Protein AF-A0A5J4J018-F1 (afdb_monomer_lite)

Sequence (113 aa):
METKNTSKYRRAQKRVKDLKGFYNHLAVYLIVNFIIIGSRLTRLISNADSIANIDFERWLTLNTFSVAFFWGIGLAFHALKVFDFKIFKEWEDRKLKEFMNEEEHTLNDDIKF

Secondary structure (DSSP, 8-state):
-HHHHHHHHHHHHHHHHHHHHHHHHHHHHHHHHHHHHHHHHHHHHHT----S-HHHHHHHHHHHHHHHHHHHHHHHHHHHHHTT-HHHHHHHHHHHHHHHHHHHHHHHHHTT-

Radius of gyration: 23.78 Å; chains: 1; bounding box: 72×23×66 Å

Organism: NCBI:txid1397112

InterPro domains:
  IPR025698 2TM domain [PF13239] (10-101)

pLDDT: mean 82.28, std 11.37, range [52.06, 96.0]

Structure (mmCIF, N/CA/C/O backbone):
data_AF-A0A5J4J018-F1
#
_entry.id   AF-A0A5J4J018-F1
#
loop_
_atom_site.group_PDB
_atom_site.id
_atom_site.type_symbol
_atom_site.label_atom_id
_atom_site.label_alt_id
_atom_site.label_comp_id
_atom_site.label_asym_id
_atom_site.label_entity_id
_atom_site.label_seq_id
_atom_site.pdbx_PDB_ins_code
_atom_site.Cartn_x
_atom_site.Cartn_y
_atom_site.Cartn_z
_atom_site.occupancy
_atom_site.B_iso_or_equiv
_atom_site.auth_seq_id
_atom_site.auth_comp_id
_atom_site.auth_asym_id
_atom_site.auth_atom_id
_atom_site.pdbx_PDB_model_num
ATOM 1 N N . MET A 1 1 ? -8.211 -13.350 35.581 1.00 52.06 1 MET A N 1
ATOM 2 C CA . MET A 1 1 ? -7.023 -12.548 35.193 1.00 52.06 1 MET A CA 1
ATOM 3 C C . MET A 1 1 ? -6.285 -13.104 33.967 1.00 52.06 1 MET A C 1
ATOM 5 O O . MET A 1 1 ? -5.689 -12.306 33.253 1.00 52.06 1 MET A O 1
ATOM 9 N N . GLU A 1 2 ? -6.375 -14.402 33.645 1.00 55.66 2 GLU A N 1
ATOM 10 C CA . GLU A 1 2 ? -5.694 -14.997 32.474 1.00 55.66 2 GLU A CA 1
ATOM 11 C C . GLU A 1 2 ? -6.201 -14.527 31.096 1.00 55.66 2 GLU A C 1
ATOM 13 O O . GLU A 1 2 ? -5.403 -14.338 30.181 1.00 55.66 2 GLU A O 1
ATOM 18 N N . THR A 1 3 ? -7.497 -14.239 30.945 1.00 62.00 3 THR A N 1
ATOM 19 C CA . THR A 1 3 ? -8.119 -13.869 29.653 1.00 62.00 3 THR A CA 1
ATOM 20 C C . THR A 1 3 ? -7.609 -12.547 29.061 1.00 62.00 3 THR A C 1
ATOM 22 O O . THR A 1 3 ? -7.577 -12.355 27.841 1.00 62.00 3 THR A O 1
ATOM 25 N N . LYS A 1 4 ? -7.174 -11.606 29.910 1.00 62.53 4 LYS A N 1
ATOM 26 C CA . LYS A 1 4 ? -6.720 -10.275 29.474 1.00 62.53 4 LYS A CA 1
ATOM 27 C C . LYS A 1 4 ? -5.329 -10.339 28.829 1.00 62.53 4 LYS A C 1
ATOM 29 O O . LYS A 1 4 ? -5.111 -9.660 27.823 1.00 62.53 4 LYS A O 1
ATOM 34 N N . ASN A 1 5 ? -4.424 -11.178 29.348 1.00 64.19 5 ASN A N 1
ATOM 35 C CA . ASN A 1 5 ? -3.062 -11.340 28.820 1.00 64.19 5 ASN A CA 1
ATOM 36 C C . ASN A 1 5 ? -3.043 -12.068 27.471 1.00 64.19 5 ASN A C 1
ATOM 38 O O . ASN A 1 5 ? -2.396 -11.591 26.538 1.00 64.19 5 ASN A O 1
ATOM 42 N N . THR A 1 6 ? -3.835 -13.131 27.311 1.00 69.94 6 THR A N 1
ATOM 43 C CA . THR A 1 6 ? -4.016 -13.813 26.016 1.00 69.94 6 THR A CA 1
ATOM 44 C C . THR A 1 6 ? -4.597 -12.876 24.957 1.00 69.94 6 THR A C 1
ATOM 46 O O . THR A 1 6 ? -4.150 -12.889 23.810 1.00 69.94 6 THR A O 1
ATOM 49 N N . SER A 1 7 ? -5.532 -11.989 25.326 1.00 76.44 7 SER A N 1
ATOM 50 C CA . SER A 1 7 ? -6.107 -11.018 24.382 1.00 76.44 7 SER A CA 1
ATOM 51 C C . SER A 1 7 ? -5.088 -9.986 23.872 1.00 76.44 7 SER A C 1
ATOM 53 O O . SER A 1 7 ? -5.068 -9.682 22.676 1.00 76.44 7 SER A O 1
ATOM 55 N N . LYS A 1 8 ? -4.216 -9.469 24.752 1.00 80.75 8 LYS A N 1
ATOM 56 C CA . LYS A 1 8 ? -3.167 -8.501 24.396 1.00 80.75 8 LYS A CA 1
ATOM 57 C C . LYS A 1 8 ? -2.080 -9.155 23.550 1.00 80.75 8 LYS A C 1
ATOM 59 O O . LYS A 1 8 ? -1.708 -8.604 22.517 1.00 80.75 8 LYS A O 1
ATOM 64 N N . TYR A 1 9 ? -1.642 -10.349 23.945 1.00 85.56 9 TYR A N 1
ATOM 65 C CA . TYR A 1 9 ? -0.660 -11.132 23.202 1.00 85.56 9 TYR A CA 1
ATOM 66 C C . TYR A 1 9 ? -1.148 -11.449 21.783 1.00 85.56 9 TYR A C 1
ATOM 68 O O . TYR A 1 9 ? -0.451 -11.174 20.810 1.00 85.56 9 TYR A O 1
ATOM 76 N N . ARG A 1 10 ? -2.397 -11.912 21.636 1.00 85.75 10 ARG A N 1
ATOM 77 C CA . ARG A 1 10 ? -2.996 -12.205 20.325 1.00 85.75 10 ARG A CA 1
ATOM 78 C C . ARG A 1 10 ? -3.107 -10.965 19.433 1.00 85.75 10 ARG A C 1
ATOM 80 O O . ARG A 1 10 ? -2.878 -11.053 18.229 1.00 85.75 10 ARG A O 1
ATOM 87 N N . ARG A 1 11 ? -3.431 -9.799 20.006 1.00 84.06 11 ARG A N 1
ATOM 88 C CA . ARG A 1 11 ? -3.454 -8.518 19.273 1.00 84.06 11 ARG A CA 1
ATOM 89 C C . ARG A 1 11 ? -2.060 -8.121 18.789 1.00 84.06 11 ARG A C 1
ATOM 91 O O . ARG A 1 11 ? -1.916 -7.761 17.625 1.00 84.06 11 ARG A O 1
ATOM 98 N N . ALA A 1 12 ? -1.048 -8.228 19.647 1.00 86.44 12 ALA A N 1
ATOM 99 C CA . ALA A 1 12 ? 0.338 -7.950 19.278 1.00 86.44 12 ALA A CA 1
ATOM 100 C C . ALA A 1 12 ? 0.843 -8.918 18.192 1.00 86.44 12 ALA A C 1
ATOM 102 O O . ALA A 1 12 ? 1.435 -8.486 17.208 1.00 86.44 12 ALA A O 1
ATOM 103 N N . GLN A 1 13 ? 0.532 -10.211 18.305 1.00 89.19 13 GLN A N 1
ATOM 104 C CA . GLN A 1 13 ? 0.913 -11.214 17.310 1.00 89.19 13 GLN A CA 1
ATOM 105 C C . GLN A 1 13 ? 0.250 -10.956 15.947 1.00 89.19 13 GLN A C 1
ATOM 107 O O . GLN A 1 13 ? 0.917 -11.027 14.914 1.00 89.19 13 GLN A O 1
ATOM 112 N N . LYS A 1 14 ? -1.042 -10.594 15.936 1.00 88.62 14 LYS A N 1
ATOM 113 C CA . LYS A 1 14 ? -1.749 -10.194 14.710 1.00 88.62 14 LYS A CA 1
ATOM 114 C C . LYS A 1 14 ? -1.097 -8.968 14.068 1.00 88.62 14 LYS A C 1
ATOM 116 O O . LYS A 1 14 ? -0.798 -9.004 12.882 1.00 88.62 14 LYS A O 1
ATOM 121 N N . ARG A 1 15 ? -0.786 -7.939 14.864 1.00 86.94 15 ARG A N 1
ATOM 122 C CA . ARG A 1 15 ? -0.080 -6.737 14.394 1.00 86.94 15 ARG A CA 1
ATOM 123 C C . ARG A 1 15 ? 1.247 -7.068 13.722 1.00 86.94 15 ARG A C 1
ATOM 125 O O . ARG A 1 15 ? 1.491 -6.586 12.627 1.00 86.94 15 ARG A O 1
ATOM 132 N N . VAL A 1 16 ? 2.074 -7.912 14.339 1.00 91.44 16 VAL A N 1
ATOM 133 C CA . VAL A 1 16 ? 3.366 -8.327 13.764 1.00 91.44 16 VAL A CA 1
ATOM 134 C C . VAL A 1 16 ? 3.176 -9.086 12.449 1.00 91.44 16 VAL A C 1
ATOM 136 O O . VAL A 1 16 ? 3.906 -8.843 11.489 1.00 91.44 16 VAL A O 1
ATOM 139 N N . LYS A 1 17 ? 2.185 -9.983 12.380 1.00 91.88 17 LYS A N 1
ATOM 140 C CA . LYS A 1 17 ? 1.862 -10.726 11.154 1.00 91.88 17 LYS A CA 1
ATOM 141 C C . LYS A 1 17 ? 1.437 -9.789 10.020 1.00 91.88 17 LYS A C 1
ATOM 143 O O . LYS A 1 17 ? 1.939 -9.932 8.907 1.00 91.88 17 LYS A O 1
ATOM 148 N N . ASP A 1 18 ? 0.567 -8.830 10.318 1.00 90.88 18 ASP A N 1
ATOM 149 C CA . ASP A 1 18 ? 0.072 -7.846 9.354 1.00 90.88 18 ASP A CA 1
ATOM 150 C C . ASP A 1 18 ? 1.222 -6.937 8.865 1.00 90.88 18 ASP A C 1
ATOM 152 O O . ASP A 1 18 ? 1.391 -6.739 7.662 1.00 90.88 18 ASP A O 1
ATOM 156 N N . LEU A 1 19 ? 2.099 -6.490 9.776 1.00 91.56 19 LEU A N 1
ATOM 157 C CA . LEU A 1 19 ? 3.307 -5.718 9.450 1.00 91.56 19 LEU A CA 1
ATOM 158 C C . LEU A 1 19 ? 4.246 -6.494 8.514 1.00 91.56 19 LEU A C 1
ATOM 160 O O . LEU A 1 19 ? 4.715 -5.965 7.508 1.00 91.56 19 LEU A O 1
ATOM 164 N N . LYS A 1 20 ? 4.504 -7.772 8.824 1.00 92.75 20 LYS A N 1
ATOM 165 C CA . LYS A 1 20 ? 5.367 -8.638 8.010 1.00 92.75 20 LYS A CA 1
ATOM 166 C C . LYS A 1 20 ? 4.786 -8.850 6.610 1.00 92.75 20 LYS A C 1
ATOM 168 O O . LYS A 1 20 ? 5.531 -8.819 5.634 1.00 92.75 20 LYS A O 1
ATOM 173 N N . GLY A 1 21 ? 3.468 -9.032 6.508 1.00 92.81 21 GLY A N 1
ATOM 174 C CA . GLY A 1 21 ? 2.770 -9.121 5.225 1.00 92.81 21 GLY A CA 1
ATOM 175 C C . GLY A 1 21 ? 2.919 -7.846 4.395 1.00 92.81 21 GLY A C 1
ATOM 176 O O . GLY A 1 21 ? 3.211 -7.921 3.202 1.00 92.81 21 GLY A O 1
ATOM 177 N N . PHE A 1 22 ? 2.780 -6.679 5.028 1.00 94.56 22 PHE A N 1
ATOM 178 C CA . PHE A 1 22 ? 2.973 -5.388 4.373 1.00 94.56 22 PHE A CA 1
ATOM 179 C C . PHE A 1 22 ? 4.397 -5.200 3.851 1.00 94.56 22 PHE A C 1
ATOM 181 O O . PHE A 1 22 ? 4.568 -4.910 2.669 1.00 94.56 22 PHE A O 1
ATOM 188 N N . TYR A 1 23 ? 5.415 -5.425 4.688 1.00 93.69 23 TYR A N 1
ATOM 189 C CA . TYR A 1 23 ? 6.810 -5.275 4.266 1.00 93.69 23 TYR A CA 1
ATOM 190 C C . TYR A 1 23 ? 7.197 -6.245 3.155 1.00 93.69 23 TYR A C 1
ATOM 192 O O . TYR A 1 23 ? 7.939 -5.861 2.258 1.00 93.69 23 TYR A O 1
ATOM 200 N N . ASN A 1 24 ? 6.673 -7.473 3.169 1.00 96.00 24 ASN A N 1
ATOM 201 C CA . ASN A 1 24 ? 6.905 -8.413 2.078 1.00 96.00 24 ASN A CA 1
ATOM 202 C C . ASN A 1 24 ? 6.300 -7.908 0.758 1.00 96.00 24 ASN A C 1
ATOM 204 O O . ASN A 1 24 ? 6.967 -7.926 -0.272 1.00 96.00 24 ASN A O 1
ATOM 208 N N . HIS A 1 25 ? 5.061 -7.405 0.790 1.00 94.06 25 HIS A N 1
ATOM 209 C CA . HIS A 1 25 ? 4.415 -6.842 -0.398 1.00 94.06 25 HIS A CA 1
ATOM 210 C C . HIS A 1 25 ? 5.159 -5.594 -0.910 1.00 94.06 25 HIS A C 1
ATOM 212 O O . HIS A 1 25 ? 5.431 -5.488 -2.104 1.00 94.06 25 HIS A O 1
ATOM 218 N N . LEU A 1 26 ? 5.563 -4.696 -0.005 1.00 95.38 26 LEU A N 1
ATOM 219 C CA . LEU A 1 26 ? 6.367 -3.514 -0.324 1.00 95.38 26 LEU A CA 1
ATOM 220 C C . LEU A 1 26 ? 7.728 -3.893 -0.925 1.00 95.38 26 LEU A C 1
ATOM 222 O O . LEU A 1 26 ? 8.139 -3.298 -1.915 1.00 95.38 26 LEU A O 1
ATOM 226 N N . ALA A 1 27 ? 8.417 -4.888 -0.363 1.00 95.31 27 ALA A N 1
ATOM 227 C CA . ALA A 1 27 ? 9.712 -5.339 -0.864 1.00 95.31 27 ALA A CA 1
ATOM 228 C C . ALA A 1 27 ? 9.602 -5.879 -2.295 1.00 95.31 27 ALA A C 1
ATOM 230 O O . ALA A 1 27 ? 10.369 -5.466 -3.162 1.00 95.31 27 ALA A O 1
ATOM 231 N N . VAL A 1 28 ? 8.614 -6.741 -2.565 1.00 94.38 28 VAL A N 1
ATOM 232 C CA . VAL A 1 28 ? 8.357 -7.256 -3.921 1.00 94.38 28 VAL A CA 1
ATOM 233 C C . VAL A 1 28 ? 8.038 -6.111 -4.884 1.00 94.38 28 VAL A C 1
ATOM 235 O O . VAL A 1 28 ? 8.618 -6.051 -5.966 1.00 94.38 28 VAL A O 1
ATOM 238 N N . TYR A 1 29 ? 7.182 -5.168 -4.475 1.00 92.56 29 TYR A N 1
ATOM 239 C CA . TYR A 1 29 ? 6.857 -3.988 -5.275 1.00 92.56 29 TYR A CA 1
ATOM 240 C C . TYR A 1 29 ? 8.112 -3.177 -5.632 1.00 92.56 29 TYR A C 1
ATOM 242 O O . TYR A 1 29 ? 8.323 -2.852 -6.799 1.00 92.56 29 TYR A O 1
ATOM 250 N N . LEU A 1 30 ? 8.976 -2.885 -4.656 1.00 93.81 30 LEU A N 1
ATOM 251 C CA . LEU A 1 30 ? 10.199 -2.114 -4.885 1.00 93.81 30 LEU A CA 1
ATOM 252 C C . LEU A 1 30 ? 11.192 -2.853 -5.785 1.00 93.81 30 LEU A C 1
ATOM 254 O O . LEU A 1 30 ? 11.717 -2.242 -6.708 1.00 93.81 30 LEU A O 1
ATOM 258 N N . ILE A 1 31 ? 11.421 -4.151 -5.563 1.00 93.12 31 ILE A N 1
ATOM 259 C CA . ILE A 1 31 ? 12.364 -4.951 -6.362 1.00 93.12 31 ILE A CA 1
ATOM 260 C C . ILE A 1 31 ? 11.937 -4.982 -7.831 1.00 93.12 31 ILE A C 1
ATOM 262 O O . ILE A 1 31 ? 12.748 -4.703 -8.712 1.00 93.12 31 ILE A O 1
ATOM 266 N N . VAL A 1 32 ? 10.662 -5.275 -8.102 1.00 88.00 32 VAL A N 1
ATOM 267 C CA . VAL A 1 32 ? 10.140 -5.344 -9.475 1.00 88.00 32 VAL A CA 1
ATOM 268 C C . VAL A 1 32 ? 10.253 -3.985 -10.167 1.00 88.00 32 VAL A C 1
ATOM 270 O O . VAL A 1 32 ? 10.794 -3.904 -11.269 1.00 88.00 32 VAL A O 1
ATOM 273 N N . ASN A 1 33 ? 9.820 -2.904 -9.510 1.00 88.62 33 ASN A N 1
ATOM 274 C CA . ASN A 1 33 ? 9.928 -1.559 -10.082 1.00 88.62 33 ASN A CA 1
ATOM 275 C C . ASN A 1 33 ? 11.393 -1.141 -10.300 1.00 88.62 33 ASN A C 1
ATOM 277 O O . ASN A 1 33 ? 11.710 -0.538 -11.324 1.00 88.62 33 ASN A O 1
ATOM 281 N N . PHE A 1 34 ? 12.299 -1.497 -9.385 1.00 90.19 34 PHE A N 1
ATOM 282 C CA . PHE A 1 34 ? 13.723 -1.182 -9.500 1.00 90.19 34 PHE A CA 1
ATOM 283 C C . PHE A 1 34 ? 14.385 -1.901 -10.679 1.00 90.19 34 PHE A C 1
ATOM 285 O O . PHE A 1 34 ? 15.135 -1.273 -11.420 1.00 90.19 34 PHE A O 1
ATOM 292 N N . ILE A 1 35 ? 14.070 -3.182 -10.906 1.00 86.81 35 ILE A N 1
ATOM 293 C CA . ILE A 1 35 ? 14.565 -3.936 -12.071 1.00 86.81 35 ILE A CA 1
ATOM 294 C C . ILE A 1 35 ? 14.115 -3.269 -13.376 1.00 86.81 35 ILE A C 1
ATOM 296 O O . ILE A 1 35 ? 14.914 -3.130 -14.300 1.00 86.81 35 ILE A O 1
ATOM 300 N N . ILE A 1 36 ? 12.860 -2.818 -13.447 1.00 83.19 36 ILE A N 1
ATOM 301 C CA . ILE A 1 36 ? 12.298 -2.224 -14.668 1.00 83.19 36 ILE A CA 1
ATOM 302 C C . ILE A 1 36 ? 12.864 -0.824 -14.932 1.00 83.19 36 ILE A C 1
ATOM 304 O O . ILE A 1 36 ? 13.171 -0.479 -16.072 1.00 83.19 36 ILE A O 1
ATOM 308 N N . ILE A 1 37 ? 13.034 -0.005 -13.894 1.00 84.25 37 ILE A N 1
ATOM 309 C CA . ILE A 1 37 ? 13.689 1.304 -14.027 1.00 84.25 37 ILE A CA 1
ATOM 310 C C . ILE A 1 37 ? 15.170 1.118 -14.384 1.00 84.25 37 ILE A C 1
ATOM 312 O O . ILE A 1 37 ? 15.679 1.795 -15.277 1.00 84.25 37 ILE A O 1
ATOM 316 N N . GLY A 1 38 ? 15.845 0.168 -13.732 1.00 84.31 38 GLY A N 1
ATOM 317 C CA . GLY A 1 38 ? 17.247 -0.160 -13.971 1.00 84.31 38 GLY A CA 1
ATOM 318 C C . GLY A 1 38 ? 17.511 -0.622 -15.401 1.00 84.31 38 GLY A C 1
ATOM 319 O O . GLY A 1 38 ? 18.438 -0.121 -16.031 1.00 84.31 38 GLY A O 1
ATOM 320 N N . SER A 1 39 ? 16.671 -1.505 -15.951 1.00 77.44 39 SER A N 1
ATOM 321 C CA . SER A 1 39 ? 16.812 -1.990 -17.330 1.00 77.44 39 SER A CA 1
ATOM 322 C C . SER A 1 39 ? 16.603 -0.893 -18.382 1.00 77.44 39 SER A C 1
ATOM 324 O O . SER A 1 39 ? 17.225 -0.930 -19.445 1.00 77.44 39 SER A O 1
ATOM 326 N N . ARG A 1 40 ? 15.774 0.121 -18.095 1.00 75.75 40 ARG A N 1
ATOM 327 C CA . ARG A 1 40 ? 15.672 1.317 -18.946 1.00 75.75 40 ARG A CA 1
ATOM 328 C C . ARG A 1 40 ? 16.886 2.218 -18.830 1.00 75.75 40 ARG A C 1
ATOM 330 O O . ARG A 1 40 ? 17.377 2.695 -19.848 1.00 75.75 40 ARG A O 1
ATOM 337 N N . LEU A 1 41 ? 17.347 2.473 -17.607 1.00 77.19 41 LEU A N 1
ATOM 338 C CA . LEU A 1 41 ? 18.471 3.371 -17.367 1.00 77.19 41 LEU A CA 1
ATOM 339 C C . LEU A 1 41 ? 19.745 2.845 -18.034 1.00 77.19 41 LEU A C 1
ATOM 341 O O . LEU A 1 41 ? 20.448 3.609 -18.689 1.00 77.19 41 LEU A O 1
ATOM 345 N N . THR A 1 42 ? 20.009 1.540 -17.935 1.00 75.56 42 THR A N 1
ATOM 346 C CA . THR A 1 42 ? 21.155 0.922 -18.611 1.00 75.56 42 THR A CA 1
ATOM 347 C C . THR A 1 42 ? 21.058 1.062 -20.129 1.00 75.56 42 THR A C 1
ATOM 349 O O . THR A 1 42 ? 22.047 1.448 -20.742 1.00 75.56 42 THR A O 1
ATOM 352 N N . ARG A 1 43 ? 19.874 0.860 -20.729 1.00 69.94 43 ARG A N 1
ATOM 353 C CA . ARG A 1 43 ? 19.648 1.047 -22.177 1.00 69.94 43 ARG A CA 1
ATOM 354 C C . ARG A 1 43 ? 19.830 2.486 -22.652 1.00 69.94 43 ARG A C 1
ATOM 356 O O . ARG A 1 43 ? 20.430 2.692 -23.703 1.00 69.94 43 ARG A O 1
ATOM 363 N N . LEU A 1 44 ? 19.339 3.465 -21.888 1.00 70.06 44 LEU A N 1
ATOM 364 C CA . LEU A 1 44 ? 19.515 4.889 -22.200 1.00 70.06 44 LEU A CA 1
ATOM 365 C C . LEU A 1 44 ? 20.994 5.289 -22.213 1.00 70.06 44 LEU A C 1
ATOM 367 O O . LEU A 1 44 ? 21.403 6.098 -23.038 1.00 70.06 44 LEU A O 1
ATOM 371 N N . ILE A 1 45 ? 21.793 4.722 -21.308 1.00 75.88 45 ILE A N 1
ATOM 372 C CA . ILE A 1 45 ? 23.222 5.033 -21.193 1.00 75.88 45 ILE A CA 1
ATOM 373 C C . ILE A 1 45 ? 24.041 4.287 -22.254 1.00 75.88 45 ILE A C 1
ATOM 375 O O . ILE A 1 45 ? 25.022 4.823 -22.761 1.00 75.88 45 ILE A O 1
ATOM 379 N N . SER A 1 46 ? 23.660 3.056 -22.604 1.00 71.81 46 SER A N 1
ATOM 380 C CA . SER A 1 46 ? 24.459 2.215 -23.496 1.00 71.81 46 SER A CA 1
ATOM 381 C C . SER A 1 46 ? 24.222 2.458 -24.991 1.00 71.81 46 SER A C 1
ATOM 383 O O . SER A 1 46 ? 24.880 1.787 -25.782 1.00 71.81 46 SER A O 1
ATOM 385 N N . ASN A 1 47 ? 23.293 3.347 -25.396 1.00 62.69 47 ASN A N 1
ATOM 386 C CA . ASN A 1 47 ? 22.816 3.500 -26.790 1.00 62.69 47 ASN A CA 1
ATOM 387 C C . ASN A 1 47 ? 22.581 2.142 -27.483 1.00 62.69 47 ASN A C 1
ATOM 389 O O . ASN A 1 47 ? 22.794 1.975 -28.683 1.00 62.69 47 ASN A O 1
ATOM 393 N N . ALA A 1 48 ? 22.217 1.133 -26.689 1.00 58.84 48 ALA A N 1
ATOM 394 C CA . ALA A 1 48 ? 22.120 -0.232 -27.156 1.00 58.84 48 ALA A CA 1
ATOM 395 C C . ALA A 1 48 ? 20.709 -0.416 -27.696 1.00 58.84 48 ALA A C 1
ATOM 397 O O . ALA A 1 48 ? 19.788 -0.763 -26.949 1.00 58.84 48 ALA A O 1
ATOM 398 N N . ASP A 1 49 ? 20.558 -0.182 -28.996 1.00 59.59 49 ASP A N 1
ATOM 399 C CA . ASP A 1 49 ? 19.419 -0.654 -29.775 1.00 59.59 49 ASP A CA 1
ATOM 400 C C . ASP A 1 49 ? 19.495 -2.184 -29.850 1.00 59.59 49 ASP A C 1
ATOM 402 O O . ASP A 1 49 ? 19.858 -2.781 -30.863 1.00 59.59 49 ASP A O 1
ATOM 406 N N . SER A 1 50 ? 19.217 -2.858 -28.731 1.00 56.94 50 SER A N 1
ATOM 407 C CA . SER A 1 50 ? 18.956 -4.286 -28.786 1.00 56.94 50 SER A CA 1
ATOM 408 C C . SER A 1 50 ? 17.588 -4.475 -29.432 1.00 56.94 50 SER A C 1
ATOM 410 O O . SER A 1 50 ? 16.600 -3.837 -29.063 1.00 56.94 50 SER A O 1
ATOM 412 N N . ILE A 1 51 ? 17.545 -5.367 -30.419 1.00 52.25 51 ILE A N 1
ATOM 413 C CA . ILE A 1 51 ? 16.369 -5.791 -31.188 1.00 52.25 51 ILE A CA 1
ATOM 414 C C . ILE A 1 51 ? 15.452 -6.656 -30.292 1.00 52.25 51 ILE A C 1
ATOM 416 O O . ILE A 1 51 ? 14.963 -7.713 -30.680 1.00 52.25 51 ILE A O 1
ATOM 420 N N . ALA A 1 52 ? 15.254 -6.264 -29.034 1.00 56.81 52 ALA A N 1
ATOM 421 C CA . ALA A 1 52 ? 14.136 -6.743 -28.246 1.00 56.81 52 ALA A CA 1
ATOM 422 C C . ALA A 1 52 ? 12.895 -6.095 -28.862 1.00 56.81 52 ALA A C 1
ATOM 424 O O . ALA A 1 52 ? 12.768 -4.873 -28.841 1.00 56.81 52 ALA A O 1
ATOM 425 N N . ASN A 1 53 ? 12.048 -6.912 -29.500 1.00 64.81 53 ASN A N 1
ATOM 426 C CA . ASN A 1 53 ? 10.863 -6.491 -30.251 1.00 64.81 53 ASN A CA 1
ATOM 427 C C . ASN A 1 53 ? 10.215 -5.238 -29.638 1.00 64.81 53 ASN A C 1
ATOM 429 O O . ASN A 1 53 ? 9.746 -5.276 -28.500 1.00 64.81 53 ASN A O 1
ATOM 433 N N . ILE A 1 54 ? 10.189 -4.139 -30.397 1.00 66.88 54 ILE A N 1
ATOM 434 C CA . ILE A 1 54 ? 9.655 -2.830 -29.976 1.00 66.88 54 ILE A CA 1
ATOM 435 C C . ILE A 1 54 ? 8.239 -2.978 -29.388 1.00 66.88 54 ILE A C 1
ATOM 437 O O . ILE A 1 54 ? 7.866 -2.274 -28.446 1.00 66.88 54 ILE A O 1
ATOM 441 N N . ASP A 1 55 ? 7.475 -3.949 -29.891 1.00 69.62 55 ASP A N 1
ATOM 442 C CA . ASP A 1 55 ? 6.141 -4.295 -29.405 1.00 69.62 55 ASP A CA 1
ATOM 443 C C . ASP A 1 55 ? 6.142 -4.956 -28.023 1.00 69.62 55 ASP A C 1
ATOM 445 O O . ASP A 1 55 ? 5.314 -4.602 -27.184 1.00 69.62 55 ASP A O 1
ATOM 449 N N . PHE A 1 56 ? 7.089 -5.857 -27.740 1.00 71.44 56 PHE A N 1
ATOM 450 C CA . PHE A 1 56 ? 7.243 -6.462 -26.414 1.00 71.44 56 PHE A CA 1
ATOM 451 C C . PHE A 1 56 ? 7.627 -5.405 -25.379 1.00 71.44 56 PHE A C 1
ATOM 453 O O . PHE A 1 56 ? 7.053 -5.364 -24.296 1.00 71.44 56 PHE A O 1
ATOM 460 N N . GLU A 1 57 ? 8.529 -4.496 -25.740 1.00 67.56 57 GLU A N 1
ATOM 461 C CA . GLU A 1 57 ? 8.965 -3.384 -24.894 1.00 67.56 57 GLU A CA 1
ATOM 462 C C . GLU A 1 57 ? 7.839 -2.381 -24.611 1.00 67.56 57 GLU A C 1
ATOM 464 O O . GLU 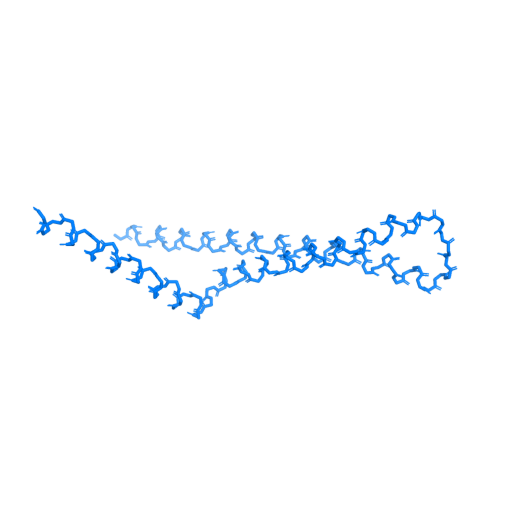A 1 57 ? 7.626 -1.983 -23.461 1.00 67.56 57 GLU A O 1
ATOM 469 N N . ARG A 1 58 ? 7.060 -1.989 -25.628 1.00 70.44 58 ARG A N 1
ATOM 470 C CA . ARG A 1 58 ? 5.871 -1.137 -25.438 1.00 70.44 58 ARG A CA 1
ATOM 471 C C . ARG A 1 58 ? 4.810 -1.829 -24.594 1.00 70.44 58 ARG A C 1
ATOM 473 O O . ARG A 1 58 ? 4.248 -1.189 -23.705 1.00 70.44 58 ARG A O 1
ATOM 480 N N . TRP A 1 59 ? 4.561 -3.115 -24.838 1.00 75.62 59 TRP A N 1
ATOM 481 C CA . TRP A 1 59 ? 3.622 -3.910 -24.054 1.00 75.62 59 TRP A CA 1
ATOM 482 C C . TRP A 1 59 ? 4.055 -3.989 -22.587 1.00 75.62 59 TRP A C 1
ATOM 484 O O . TRP A 1 59 ? 3.277 -3.615 -21.714 1.00 75.62 59 TRP A O 1
ATOM 494 N N . LEU A 1 60 ? 5.313 -4.349 -22.310 1.00 72.38 60 LEU A N 1
ATOM 495 C CA . LEU A 1 60 ? 5.884 -4.359 -20.958 1.00 72.38 60 LEU A CA 1
ATOM 496 C C . LEU A 1 60 ? 5.789 -2.991 -20.298 1.00 72.38 60 LEU A C 1
ATOM 498 O O . LEU A 1 60 ? 5.462 -2.905 -19.123 1.00 72.38 60 LEU A O 1
ATOM 502 N N . THR A 1 61 ? 6.046 -1.917 -21.040 1.00 69.94 61 THR A N 1
ATOM 503 C CA . THR A 1 61 ? 5.976 -0.547 -20.527 1.00 69.94 61 THR A CA 1
ATOM 504 C C . THR A 1 61 ? 4.574 -0.189 -20.058 1.00 69.94 61 THR A C 1
ATOM 506 O O . THR A 1 61 ? 4.392 0.180 -18.899 1.00 69.94 61 THR A O 1
ATOM 509 N N . LEU A 1 62 ? 3.587 -0.317 -20.945 1.00 76.94 62 LEU A N 1
ATOM 510 C CA . LEU A 1 62 ? 2.199 0.014 -20.638 1.00 76.94 62 LEU A CA 1
ATOM 511 C C . LEU A 1 62 ? 1.661 -0.880 -19.521 1.00 76.94 62 LEU A C 1
ATOM 513 O O . LEU A 1 62 ? 1.064 -0.383 -18.568 1.00 76.94 62 LEU A O 1
ATOM 517 N N . ASN A 1 63 ? 1.941 -2.183 -19.596 1.00 79.62 63 ASN A N 1
ATOM 518 C CA . ASN A 1 63 ? 1.486 -3.135 -18.594 1.00 79.62 63 ASN A CA 1
ATOM 519 C C . ASN A 1 63 ? 2.149 -2.874 -17.237 1.00 79.62 63 ASN A C 1
ATOM 521 O O . ASN A 1 63 ? 1.460 -2.835 -16.227 1.00 79.62 63 ASN A O 1
ATOM 525 N N . THR A 1 64 ? 3.452 -2.584 -17.204 1.00 78.56 64 THR A N 1
ATOM 526 C CA . THR A 1 64 ? 4.163 -2.261 -15.959 1.00 78.56 64 THR A CA 1
ATOM 527 C C . THR A 1 64 ? 3.602 -1.015 -15.301 1.00 78.56 64 THR A C 1
ATOM 529 O O . THR A 1 64 ? 3.356 -1.048 -14.102 1.00 78.56 64 THR A O 1
ATOM 532 N N . PHE A 1 65 ? 3.398 0.083 -16.037 1.00 81.81 65 PHE A N 1
ATOM 533 C CA . PHE A 1 65 ? 2.880 1.310 -15.427 1.00 81.81 65 PHE A CA 1
ATOM 534 C C . PHE A 1 65 ? 1.476 1.101 -14.857 1.00 81.81 65 PHE A C 1
ATOM 536 O O . PHE A 1 65 ? 1.208 1.534 -13.737 1.00 81.81 65 PHE A O 1
ATOM 543 N N . SER A 1 66 ? 0.603 0.383 -15.570 1.00 86.25 66 SER A N 1
ATOM 544 C CA . SER A 1 66 ? -0.722 0.028 -15.055 1.00 86.25 66 SER A CA 1
ATOM 545 C C . SER A 1 66 ? -0.635 -0.900 -13.841 1.00 86.25 66 SER A C 1
ATOM 547 O O . SER A 1 66 ? -1.250 -0.620 -12.815 1.00 86.25 66 SER A O 1
ATOM 549 N N . VAL A 1 67 ? 0.156 -1.972 -13.914 1.00 86.88 67 VAL A N 1
ATOM 550 C CA . VAL A 1 67 ? 0.327 -2.932 -12.815 1.00 86.88 67 VAL A CA 1
ATOM 551 C C . VAL A 1 67 ? 0.925 -2.250 -11.590 1.00 86.88 67 VAL A C 1
ATOM 553 O O . VAL A 1 67 ? 0.379 -2.408 -10.505 1.00 86.88 67 VAL A O 1
ATOM 556 N N . ALA A 1 68 ? 1.973 -1.439 -11.745 1.00 88.56 68 ALA A N 1
ATOM 557 C CA . ALA A 1 68 ? 2.586 -0.680 -10.659 1.00 88.56 68 ALA A CA 1
ATOM 558 C C . ALA A 1 68 ? 1.606 0.332 -10.052 1.00 88.56 68 ALA A C 1
ATOM 560 O O . ALA A 1 68 ? 1.533 0.447 -8.833 1.00 88.56 68 ALA A O 1
ATOM 561 N N . PHE A 1 69 ? 0.799 1.012 -10.869 1.00 90.81 69 PHE A N 1
ATOM 562 C CA . PHE A 1 69 ? -0.225 1.930 -10.374 1.00 90.81 69 PHE A CA 1
ATOM 563 C C . PHE A 1 69 ? -1.281 1.208 -9.524 1.00 90.81 69 PHE A C 1
ATOM 565 O O . PHE A 1 69 ? -1.507 1.575 -8.370 1.00 90.81 69 PHE A O 1
ATOM 572 N N . PHE A 1 70 ? -1.884 0.136 -10.046 1.00 92.25 70 PHE A N 1
ATOM 573 C CA . PHE A 1 70 ? -2.912 -0.615 -9.317 1.00 92.25 70 PHE A CA 1
ATOM 574 C C . PHE A 1 70 ? -2.346 -1.367 -8.102 1.00 92.25 70 PHE A C 1
ATOM 576 O O . PHE A 1 70 ? -2.980 -1.391 -7.046 1.00 92.25 70 PHE A O 1
ATOM 583 N N . TRP A 1 71 ? -1.135 -1.923 -8.199 1.00 92.50 71 TRP A N 1
ATOM 584 C CA . TRP A 1 71 ? -0.433 -2.502 -7.048 1.00 92.50 71 TRP A CA 1
ATOM 585 C C . TRP A 1 71 ? -0.095 -1.442 -6.004 1.00 92.50 71 TRP A C 1
ATOM 587 O O . TRP A 1 71 ? -0.239 -1.705 -4.814 1.00 92.50 71 TRP A O 1
ATOM 597 N N . GLY A 1 72 ? 0.290 -0.236 -6.427 1.00 94.56 72 GLY A N 1
ATOM 598 C CA . GLY A 1 72 ? 0.528 0.903 -5.547 1.00 94.56 72 GLY A CA 1
ATOM 599 C C . GLY A 1 72 ? -0.724 1.296 -4.762 1.00 94.56 72 GLY A C 1
ATOM 600 O O . GLY A 1 72 ? -0.643 1.505 -3.553 1.00 94.56 72 GLY A O 1
ATOM 601 N N . ILE A 1 73 ? -1.897 1.300 -5.407 1.00 95.06 73 ILE A N 1
ATOM 602 C CA . ILE A 1 73 ? -3.188 1.501 -4.728 1.00 95.06 73 ILE A CA 1
ATOM 603 C C . ILE A 1 73 ? -3.427 0.397 -3.688 1.00 95.06 73 ILE A C 1
ATOM 605 O O . ILE A 1 73 ? -3.728 0.690 -2.530 1.00 95.06 73 ILE A O 1
ATOM 609 N N . GLY A 1 74 ? -3.248 -0.874 -4.062 1.00 93.88 74 GLY A N 1
ATOM 610 C CA . GLY A 1 74 ? -3.390 -2.001 -3.132 1.00 93.88 74 GLY A CA 1
ATOM 611 C C . GLY A 1 74 ? -2.424 -1.920 -1.942 1.00 93.88 74 GLY A C 1
ATOM 612 O O . GLY A 1 74 ? -2.801 -2.197 -0.801 1.00 93.88 74 GLY A O 1
ATOM 613 N N . LEU A 1 75 ? -1.189 -1.483 -2.186 1.00 95.12 75 LEU A N 1
ATOM 614 C CA . LEU A 1 75 ? -0.171 -1.269 -1.164 1.00 95.12 75 LEU A CA 1
ATOM 615 C C . LEU A 1 75 ? -0.539 -0.111 -0.227 1.00 95.12 75 LEU A C 1
ATOM 617 O O . LEU A 1 75 ? -0.369 -0.239 0.985 1.00 95.12 75 LEU A O 1
ATOM 621 N N . ALA A 1 76 ? -1.103 0.975 -0.762 1.00 93.44 76 ALA A N 1
ATOM 622 C CA . ALA A 1 76 ? -1.607 2.097 0.024 1.00 93.44 76 ALA A CA 1
ATOM 623 C C . ALA A 1 76 ? -2.749 1.660 0.954 1.00 93.44 76 ALA A C 1
ATOM 625 O O . ALA A 1 76 ? -2.698 1.935 2.151 1.00 93.44 76 ALA A O 1
ATOM 626 N N . PHE A 1 77 ? -3.729 0.897 0.459 1.00 90.88 77 PHE A N 1
ATOM 627 C CA . PHE A 1 77 ? -4.785 0.335 1.312 1.00 90.88 77 PHE A CA 1
ATOM 628 C C . PHE A 1 77 ? -4.237 -0.624 2.375 1.00 90.88 77 PHE A C 1
ATOM 630 O O . PHE A 1 77 ? -4.672 -0.591 3.528 1.00 90.88 77 PHE A O 1
ATOM 637 N N . HIS A 1 78 ? -3.249 -1.452 2.026 1.00 91.62 78 HIS A N 1
ATOM 638 C CA . HIS A 1 78 ? -2.602 -2.330 2.996 1.00 91.62 78 HIS A CA 1
ATOM 639 C C . HIS A 1 78 ? -1.891 -1.522 4.093 1.00 91.62 78 HIS A C 1
ATOM 641 O O . HIS A 1 78 ? -2.032 -1.848 5.271 1.00 91.62 78 HIS A O 1
ATOM 647 N N . ALA A 1 79 ? -1.205 -0.432 3.733 1.00 91.69 79 ALA A N 1
ATOM 648 C CA . ALA A 1 79 ? -0.598 0.490 4.688 1.00 91.69 79 ALA A CA 1
ATOM 649 C C . ALA A 1 79 ? -1.654 1.137 5.599 1.00 91.69 79 ALA A C 1
ATOM 651 O O . ALA A 1 79 ? -1.509 1.098 6.821 1.00 91.69 79 ALA A O 1
ATOM 652 N N . LEU A 1 80 ? -2.742 1.667 5.025 1.00 89.88 80 LEU A N 1
ATOM 653 C CA . LEU A 1 80 ? -3.835 2.286 5.782 1.00 89.88 80 LEU A CA 1
ATOM 654 C C . LEU A 1 80 ? -4.382 1.347 6.867 1.00 89.88 80 LEU A C 1
ATOM 656 O O . LEU A 1 80 ? -4.539 1.749 8.021 1.00 89.88 80 LEU A O 1
ATOM 660 N N . LYS A 1 81 ? -4.581 0.074 6.508 1.00 86.25 81 LYS A N 1
ATOM 661 C CA . LYS A 1 81 ? -5.036 -0.983 7.417 1.00 86.25 81 LYS A CA 1
ATOM 662 C C . LYS A 1 81 ? -4.003 -1.339 8.488 1.00 86.25 81 LYS A C 1
ATOM 664 O O . LYS A 1 81 ? -4.339 -1.481 9.661 1.00 86.25 81 LYS A O 1
ATOM 669 N N . VAL A 1 82 ? -2.748 -1.533 8.094 1.00 89.44 82 VAL A N 1
ATOM 670 C CA . VAL A 1 82 ? -1.689 -2.051 8.974 1.00 89.44 82 VAL A CA 1
ATOM 671 C C . VAL A 1 82 ? -1.265 -1.021 10.018 1.00 89.44 82 VAL A C 1
ATOM 673 O O . VAL A 1 82 ? -1.117 -1.368 11.194 1.00 89.44 82 VAL A O 1
ATOM 676 N N . PHE A 1 83 ? -1.134 0.240 9.608 1.00 87.31 83 PHE A N 1
ATOM 677 C CA . PHE A 1 83 ? -0.724 1.351 10.471 1.00 87.31 83 PHE A CA 1
ATOM 678 C C . PHE A 1 83 ? -1.878 1.991 11.246 1.00 87.31 83 PHE A C 1
ATOM 680 O O . PHE A 1 83 ? -1.646 2.922 12.010 1.00 87.31 83 PHE A O 1
ATOM 687 N N . ASP A 1 84 ? -3.095 1.457 11.116 1.00 81.81 84 ASP A N 1
ATOM 688 C CA . ASP A 1 84 ? -4.259 1.893 11.892 1.00 81.81 84 ASP A CA 1
ATOM 689 C C . ASP A 1 84 ? -4.561 3.384 11.738 1.00 81.81 84 ASP A C 1
ATOM 691 O O . ASP A 1 84 ? -4.800 4.098 12.716 1.00 81.81 84 ASP A O 1
ATOM 695 N N . PHE A 1 85 ? -4.495 3.880 10.502 1.00 83.56 85 PHE A N 1
ATOM 696 C CA . PHE A 1 85 ? -4.731 5.292 10.250 1.00 83.56 85 PHE A CA 1
ATOM 697 C C . PHE A 1 85 ? -6.128 5.676 10.744 1.00 83.56 85 PHE A C 1
ATOM 699 O O . PHE A 1 85 ? -7.136 5.140 10.282 1.00 83.56 85 PHE A O 1
ATOM 706 N N . LYS A 1 86 ? -6.177 6.641 11.671 1.00 79.44 86 LYS A N 1
ATOM 707 C CA . LYS A 1 86 ? -7.407 7.080 12.347 1.00 79.44 86 LYS A CA 1
ATOM 708 C C . LYS A 1 86 ? -8.531 7.430 11.364 1.00 79.44 86 LYS A C 1
ATOM 710 O O . LYS A 1 86 ? -9.681 7.091 11.599 1.00 79.44 86 LYS A O 1
ATOM 715 N N . ILE A 1 87 ? -8.172 8.028 10.229 1.00 78.69 87 ILE A N 1
ATOM 716 C CA . ILE A 1 87 ? -9.102 8.419 9.160 1.00 78.69 87 ILE A CA 1
ATOM 717 C C . ILE A 1 87 ? -9.799 7.195 8.539 1.00 78.69 87 ILE A C 1
ATOM 719 O O . ILE A 1 87 ? -10.991 7.245 8.252 1.00 78.69 87 ILE A O 1
ATOM 723 N N . PHE A 1 88 ? -9.077 6.086 8.344 1.00 81.50 88 PHE A N 1
ATOM 724 C CA . PHE A 1 88 ? -9.640 4.863 7.767 1.00 81.50 88 PHE A CA 1
ATOM 725 C C . PHE A 1 88 ? -10.581 4.163 8.754 1.00 81.50 88 PHE A C 1
ATOM 727 O O . PHE A 1 88 ? -11.675 3.765 8.372 1.00 81.50 88 PHE A O 1
ATOM 734 N N . LYS A 1 89 ? -10.192 4.106 10.033 1.00 80.62 89 LYS A N 1
ATOM 735 C CA . LYS A 1 89 ? -11.028 3.624 11.144 1.00 80.62 89 LYS A CA 1
ATOM 736 C C . LYS A 1 89 ? -12.348 4.384 11.262 1.00 80.62 89 LYS A C 1
ATOM 738 O O . LYS A 1 89 ? -13.405 3.773 11.295 1.00 80.62 89 LYS A O 1
ATOM 743 N N . GLU A 1 90 ? -12.289 5.714 11.292 1.00 86.44 90 GLU A N 1
ATOM 744 C CA . GLU A 1 90 ? -13.484 6.563 11.388 1.00 86.44 90 GLU A CA 1
ATOM 745 C C . GLU A 1 90 ? -14.400 6.401 10.166 1.00 86.44 90 GLU A C 1
ATOM 747 O O . GLU A 1 90 ? -15.625 6.408 10.294 1.00 86.44 90 GLU A O 1
ATOM 752 N N . TRP A 1 91 ? -13.816 6.231 8.975 1.00 87.06 91 TRP A N 1
ATOM 753 C CA . TRP A 1 91 ? -14.574 5.943 7.760 1.00 87.06 91 TRP A CA 1
ATOM 754 C C . TRP A 1 91 ? -15.249 4.563 7.808 1.00 87.06 91 TRP A C 1
ATOM 756 O O . TRP A 1 91 ? -16.427 4.465 7.463 1.00 87.06 91 TRP A O 1
ATOM 766 N N . GLU A 1 92 ? -14.528 3.529 8.251 1.00 87.88 92 GLU A N 1
ATOM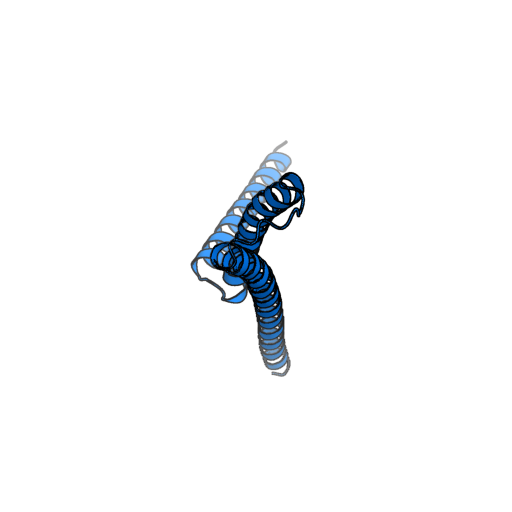 767 C CA . GLU A 1 92 ? -15.022 2.151 8.387 1.00 87.88 92 GLU A CA 1
ATOM 768 C C . GLU A 1 92 ? -16.170 2.085 9.401 1.00 87.88 92 GLU A C 1
ATOM 770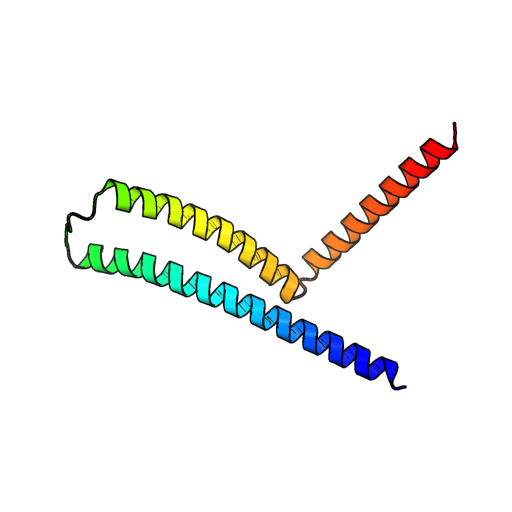 O O . GLU A 1 92 ? -17.242 1.572 9.080 1.00 87.88 92 GLU A O 1
ATOM 775 N N . ASP A 1 93 ? -15.993 2.697 10.575 1.00 89.94 93 ASP A N 1
ATOM 776 C CA . ASP A 1 93 ? -17.008 2.753 11.631 1.00 89.94 93 ASP A CA 1
ATOM 777 C C . ASP A 1 93 ? -18.273 3.494 11.163 1.00 89.94 93 ASP A C 1
ATOM 779 O O . ASP A 1 93 ? -19.395 3.059 11.435 1.00 89.94 93 ASP A O 1
ATOM 783 N N . ARG A 1 94 ? -18.117 4.599 1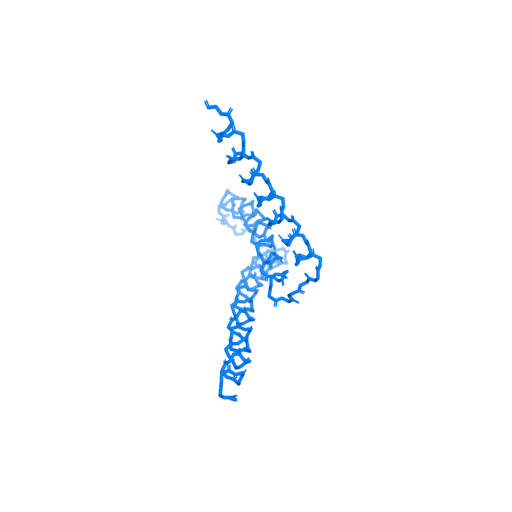0.415 1.00 91.75 94 ARG A N 1
ATOM 784 C CA . ARG A 1 94 ? -19.256 5.330 9.836 1.00 91.75 94 ARG A CA 1
ATOM 785 C C . ARG A 1 94 ? -20.014 4.473 8.829 1.00 91.75 94 ARG A C 1
ATOM 787 O O . ARG A 1 94 ? -21.237 4.412 8.899 1.00 91.75 94 ARG A O 1
ATOM 794 N N . LYS A 1 95 ? -19.307 3.820 7.904 1.00 91.31 95 LYS A N 1
ATOM 795 C CA . LYS A 1 95 ? -19.942 2.997 6.867 1.00 91.31 95 LYS A CA 1
ATOM 796 C C . LYS A 1 95 ? -20.637 1.776 7.451 1.00 91.31 95 LYS A C 1
ATOM 798 O O . LYS A 1 95 ? -21.741 1.462 7.030 1.00 91.31 95 LYS A O 1
ATOM 803 N N . LEU A 1 96 ? -20.043 1.143 8.459 1.00 92.94 96 LEU A N 1
ATOM 804 C CA . LEU A 1 96 ? -20.684 0.045 9.175 1.00 92.94 96 LEU A CA 1
ATOM 805 C C . LEU A 1 96 ? -22.000 0.494 9.827 1.00 92.94 96 LEU A C 1
ATOM 807 O O . LEU A 1 96 ? -23.003 -0.202 9.725 1.00 92.94 96 LEU A O 1
ATOM 811 N N . LYS A 1 97 ? -22.013 1.680 10.446 1.00 92.50 97 LYS A N 1
ATOM 812 C CA . LYS A 1 97 ? -23.224 2.245 11.049 1.00 92.50 97 LYS A CA 1
ATOM 813 C C . LYS A 1 97 ? -24.300 2.581 10.011 1.00 92.50 97 LYS A C 1
ATOM 815 O O . LYS A 1 97 ? -25.474 2.369 10.283 1.00 92.50 97 LYS A O 1
ATOM 820 N N . GLU A 1 98 ? -23.909 3.089 8.842 1.00 93.12 98 GLU A N 1
ATOM 821 C CA . GLU A 1 98 ? -24.835 3.320 7.723 1.00 93.12 98 GLU A CA 1
ATOM 822 C C . GLU A 1 98 ? -25.495 2.008 7.271 1.00 93.12 98 GLU A C 1
ATOM 824 O O . GLU A 1 98 ? -26.719 1.946 7.237 1.00 93.12 98 GLU A O 1
ATOM 829 N N . PHE A 1 99 ? -24.718 0.939 7.051 1.00 92.88 99 PHE A N 1
ATOM 830 C CA . PHE A 1 99 ? -25.264 -0.368 6.660 1.00 92.88 99 PHE A CA 1
ATOM 831 C C . PHE A 1 99 ? -26.200 -0.975 7.713 1.00 92.88 99 PHE A C 1
ATOM 833 O O . PHE A 1 99 ? -27.255 -1.490 7.362 1.00 92.88 99 PHE A O 1
ATOM 840 N N . MET A 1 100 ? -25.857 -0.881 9.003 1.00 91.88 100 MET A N 1
ATOM 841 C CA . MET A 1 100 ? -26.731 -1.372 10.079 1.00 91.88 100 MET A CA 1
ATOM 842 C C . MET A 1 100 ? -28.069 -0.624 10.125 1.00 91.88 100 MET A C 1
ATOM 844 O O . MET A 1 100 ? -29.110 -1.238 10.340 1.00 91.88 100 MET A O 1
ATOM 848 N N . ASN A 1 101 ? -28.042 0.696 9.921 1.00 92.25 101 ASN A N 1
ATOM 849 C CA . ASN A 1 101 ? -29.255 1.508 9.899 1.00 92.25 101 ASN A CA 1
ATOM 850 C C . ASN A 1 101 ? -30.116 1.211 8.659 1.00 92.25 101 ASN A C 1
ATOM 852 O O . ASN A 1 101 ? -31.340 1.223 8.758 1.00 92.25 101 ASN A O 1
ATOM 856 N N . GLU A 1 102 ? -29.495 0.962 7.501 1.00 90.38 102 GLU A N 1
ATOM 857 C CA . GLU A 1 102 ? -30.198 0.539 6.282 1.00 90.38 102 GLU A CA 1
ATOM 858 C C . GLU A 1 102 ? -30.874 -0.827 6.481 1.00 90.38 102 GLU A C 1
ATOM 860 O O . GLU A 1 102 ? -32.059 -0.966 6.180 1.00 90.38 102 GLU A O 1
ATOM 865 N N . GLU A 1 103 ? -30.175 -1.807 7.065 1.00 88.19 103 GLU A N 1
ATOM 866 C CA . GLU A 1 103 ? -30.756 -3.109 7.421 1.00 88.19 103 GLU A CA 1
ATOM 867 C C . GLU A 1 103 ? -31.933 -2.959 8.399 1.00 88.19 103 GLU A C 1
ATOM 869 O O . GLU A 1 103 ? -33.007 -3.500 8.154 1.00 88.19 103 GLU A O 1
ATOM 874 N N . GLU A 1 104 ? -31.785 -2.177 9.470 1.00 88.00 104 GLU A N 1
ATOM 875 C CA . GLU A 1 104 ? -32.869 -1.942 10.433 1.00 88.00 104 GLU A CA 1
ATOM 876 C C . GLU A 1 104 ? -34.099 -1.295 9.776 1.00 88.00 104 GLU A C 1
ATOM 878 O O . GLU A 1 104 ? -35.229 -1.700 10.053 1.00 88.00 104 GLU A O 1
ATOM 883 N N . HIS A 1 105 ? -33.898 -0.329 8.873 1.00 84.44 105 HIS A N 1
ATOM 884 C CA . HIS A 1 105 ? -34.995 0.328 8.164 1.00 84.44 105 HIS A 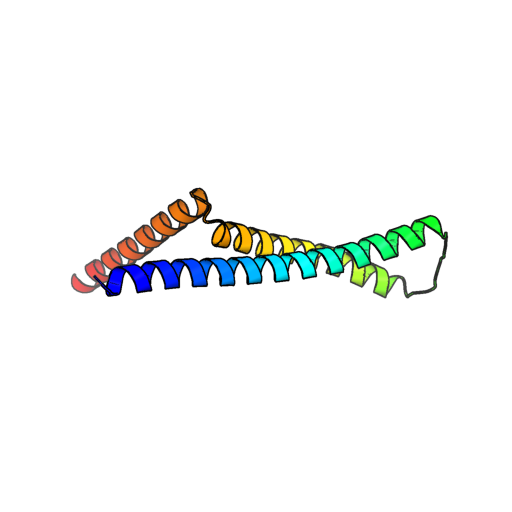CA 1
ATOM 885 C C . HIS A 1 105 ? -35.717 -0.633 7.212 1.00 84.44 105 HIS A C 1
ATOM 887 O O . HIS A 1 105 ? -36.943 -0.699 7.237 1.00 84.44 105 HIS A O 1
ATOM 893 N N . THR A 1 106 ? -34.968 -1.421 6.431 1.00 84.88 106 THR A N 1
ATOM 894 C CA . THR A 1 106 ? -35.549 -2.427 5.521 1.00 84.88 106 THR A CA 1
ATOM 895 C C . THR A 1 106 ? -36.353 -3.490 6.273 1.00 84.88 106 THR A C 1
ATOM 897 O O . THR A 1 106 ? -37.493 -3.762 5.909 1.00 84.88 106 THR A O 1
ATOM 900 N N . LEU A 1 107 ? -35.830 -4.010 7.389 1.00 86.19 107 LEU A N 1
ATOM 901 C CA . LEU A 1 107 ? -36.543 -4.974 8.233 1.00 86.19 107 LEU A CA 1
ATOM 902 C C . LEU A 1 107 ? -37.822 -4.383 8.843 1.00 86.19 107 LEU A C 1
ATOM 904 O O . LEU A 1 107 ? -38.831 -5.072 8.970 1.00 86.19 107 LEU A O 1
ATOM 908 N N . ASN A 1 108 ? -37.797 -3.110 9.239 1.00 81.62 108 ASN A N 1
ATOM 909 C CA . ASN A 1 108 ? -38.950 -2.444 9.844 1.00 81.62 108 ASN A CA 1
ATOM 910 C C . ASN A 1 108 ? -40.036 -2.077 8.813 1.00 81.62 108 ASN A C 1
ATOM 912 O O . ASN A 1 108 ? -41.211 -1.982 9.173 1.00 81.62 108 ASN A O 1
ATOM 916 N N . ASP A 1 109 ? -39.656 -1.879 7.549 1.00 84.31 109 ASP A N 1
ATOM 917 C CA . ASP A 1 109 ? -40.588 -1.694 6.433 1.00 84.31 109 ASP A CA 1
ATOM 918 C C .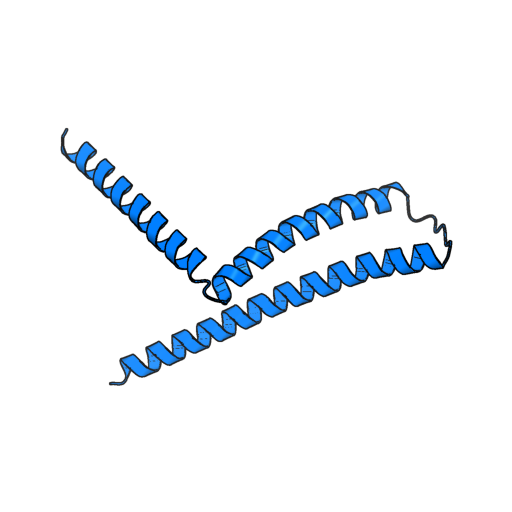 ASP A 1 109 ? -41.250 -3.027 6.029 1.00 84.31 109 ASP A C 1
ATOM 920 O O . ASP A 1 109 ? -42.457 -3.050 5.789 1.00 84.31 109 ASP A O 1
ATOM 924 N N . ASP A 1 110 ? -40.512 -4.145 6.065 1.00 79.69 110 ASP A N 1
ATOM 925 C CA . ASP A 1 110 ? -41.039 -5.493 5.784 1.00 79.69 110 ASP A CA 1
ATOM 926 C C . ASP A 1 110 ? -42.028 -6.000 6.856 1.00 79.69 110 ASP A C 1
ATOM 928 O O . ASP A 1 110 ? -42.959 -6.738 6.543 1.00 79.69 110 ASP A O 1
ATOM 932 N N . ILE A 1 111 ? -41.866 -5.599 8.125 1.00 78.69 111 ILE A N 1
ATOM 933 C CA . ILE A 1 111 ? -42.748 -5.999 9.247 1.00 78.69 111 ILE A CA 1
ATOM 934 C C . ILE A 1 111 ? -44.084 -5.220 9.257 1.00 78.69 111 ILE A C 1
ATOM 936 O O . ILE A 1 111 ? -45.023 -5.600 9.959 1.00 78.69 111 ILE A O 1
ATOM 940 N N . LYS A 1 112 ? -44.194 -4.118 8.502 1.00 67.62 112 LYS A N 1
ATOM 941 C CA . LYS A 1 112 ? -45.384 -3.244 8.476 1.00 67.62 112 LYS A CA 1
ATOM 942 C C . LYS A 1 112 ? -46.453 -3.627 7.440 1.00 67.62 112 LYS A C 1
ATOM 944 O O . LYS A 1 112 ? -47.468 -2.928 7.372 1.00 67.62 112 LYS A O 1
ATOM 949 N N . PHE A 1 113 ? -46.251 -4.697 6.673 1.00 55.38 113 PHE A N 1
ATOM 950 C CA . PHE A 1 113 ? -47.229 -5.285 5.747 1.00 55.38 113 PHE A CA 1
ATOM 951 C C . PHE A 1 113 ? -47.861 -6.556 6.325 1.00 55.38 113 PHE A C 1
ATOM 953 O O . PHE A 1 113 ? -49.035 -6.819 5.974 1.00 55.38 113 PHE A O 1
#

Foldseek 3Di:
DVVVVVVVVVVVVVLVVLVVVLVVLVVVLCVVVCVLVVVVVCCVVVVDPDPPPPVVVVVCVVVVVVVSVVSVVVSVVSCCVSVVPVVVVVVVVVVVVVVVVVVVVVVVVVVVD